Protein AF-A0A150WGH9-F1 (afdb_monomer)

Mean predicted aligned error: 13.7 Å

Radius of gyration: 20.24 Å; Cα contacts (8 Å, |Δi|>4): 50; chains: 1; bounding box: 46×21×45 Å

Organism: Bdellovibrio bacteriovorus (NCBI:txid959)

Nearest PDB structures (foldseek):
  3au5-assembly1_A  TM=5.261E-01  e=7.758E-01  Homo sapiens
  4v1u-assembly1_A  TM=6.251E-01  e=1.805E+00  Lyngbya aestuarii
  4v1t-assembly1_B  TM=6.436E-01  e=2.340E+00  Lyngbya aestuarii
  8cbt-assembly1_A  TM=6.936E-01  e=4.198E+00  Human immunodeficiency virus 1
  7m30-assembly1_C  TM=5.637E-01  e=5.808E+00  Human betaherpesvirus 5

Sequence (75 aa):
MKNSKFIEAEQIAFEEISDSYAALKLGEEKFVIDMDTLYDLAFRSAAFLAYLENREEELAEADGDEAVCACKRVH

Secondary structure (DSSP, 8-state):
-----------EEEEEEETTEEEEEETTEEEEEEHHHHHHHHHHHHHHHHHHHHHHHHHHHHTTS----GGGS--

pLDDT: mean 74.06, std 18.28, range [36.62, 94.44]

Solvent-accessible surface area (backbone atoms only — not comparable to full-atom values): 4654 Å² total; per-residue (Å²): 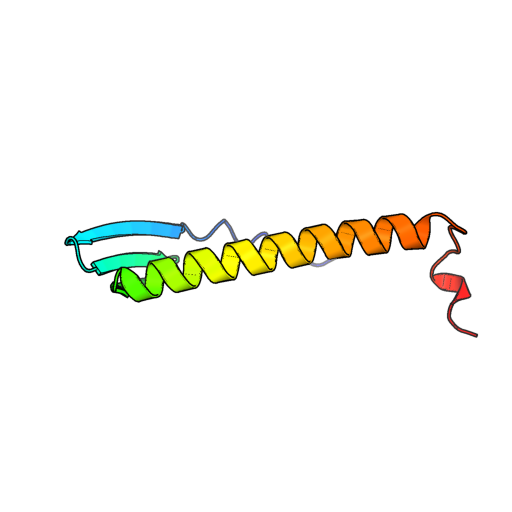134,82,79,79,72,72,73,73,76,59,57,75,44,81,44,84,76,49,98,59,31,35,33,43,30,54,60,90,46,78,45,79,44,46,44,70,61,50,51,51,50,53,51,52,49,51,54,50,50,53,52,51,53,54,49,51,51,54,50,56,59,61,55,68,67,70,90,67,62,78,84,70,78,80,123

Structure (mmCIF, N/CA/C/O backbone):
data_AF-A0A150WGH9-F1
#
_entry.id   AF-A0A150WGH9-F1
#
loop_
_atom_site.group_PDB
_atom_site.id
_atom_site.type_symbol
_atom_site.label_atom_id
_atom_site.label_alt_id
_atom_site.label_comp_id
_atom_site.label_asym_id
_atom_site.label_entity_id
_atom_site.label_seq_id
_atom_site.pdbx_PDB_ins_code
_atom_site.Cartn_x
_atom_site.Cartn_y
_atom_site.Cartn_z
_atom_site.occupancy
_atom_site.B_iso_or_equiv
_atom_site.auth_seq_id
_atom_site.auth_comp_id
_atom_site.auth_asym_id
_atom_site.auth_atom_id
_atom_site.pdbx_PDB_model_num
ATOM 1 N N . MET A 1 1 ? 34.156 8.667 1.586 1.00 37.91 1 MET A N 1
ATOM 2 C CA . MET A 1 1 ? 32.886 7.932 1.409 1.00 37.91 1 MET A CA 1
ATOM 3 C C . MET A 1 1 ? 32.132 8.003 2.724 1.00 37.91 1 MET A C 1
ATOM 5 O O . MET A 1 1 ? 32.610 7.458 3.708 1.00 37.91 1 MET A O 1
ATOM 9 N N . LYS A 1 2 ? 31.056 8.796 2.791 1.00 39.56 2 LYS A N 1
ATOM 10 C CA . LYS A 1 2 ? 30.202 8.859 3.985 1.00 39.56 2 LYS A CA 1
ATOM 11 C C . LYS A 1 2 ? 29.315 7.617 3.971 1.00 39.56 2 LYS A C 1
ATOM 13 O O . LYS A 1 2 ? 28.652 7.374 2.971 1.00 39.56 2 LYS A O 1
ATOM 18 N N . ASN A 1 3 ? 29.375 6.843 5.049 1.00 38.66 3 ASN A N 1
ATOM 19 C CA . ASN A 1 3 ? 28.590 5.636 5.268 1.00 38.66 3 ASN A CA 1
ATOM 20 C C . ASN A 1 3 ? 27.112 5.905 4.967 1.00 38.66 3 ASN A C 1
ATOM 22 O O . ASN A 1 3 ? 26.470 6.681 5.677 1.00 38.66 3 ASN A O 1
ATOM 26 N N . SER A 1 4 ? 26.585 5.261 3.928 1.00 48.88 4 SER A N 1
ATOM 27 C CA . SER A 1 4 ? 25.156 5.028 3.775 1.00 48.88 4 SER A CA 1
ATOM 28 C C . SER A 1 4 ? 24.731 4.189 4.975 1.00 48.88 4 SER A C 1
ATOM 30 O O . SER A 1 4 ? 24.931 2.974 4.996 1.00 48.88 4 SER A O 1
ATOM 32 N N . LYS A 1 5 ? 24.236 4.845 6.029 1.00 44.47 5 LYS A N 1
ATOM 33 C CA . LYS A 1 5 ? 23.466 4.156 7.058 1.00 44.47 5 LYS A CA 1
ATOM 34 C C . LYS A 1 5 ? 22.279 3.555 6.321 1.00 44.47 5 LYS A C 1
ATOM 36 O O . LYS A 1 5 ? 21.392 4.290 5.898 1.00 44.47 5 LYS A O 1
ATOM 41 N N . PHE A 1 6 ? 22.325 2.247 6.097 1.00 42.19 6 PHE A N 1
ATOM 42 C CA . PHE A 1 6 ? 21.118 1.486 5.841 1.00 42.19 6 PHE A CA 1
ATOM 43 C C . PHE A 1 6 ? 20.149 1.888 6.948 1.00 42.19 6 PHE A C 1
ATOM 45 O O . PHE A 1 6 ? 20.497 1.796 8.126 1.00 42.19 6 PHE A O 1
ATOM 52 N N . ILE A 1 7 ? 19.013 2.464 6.564 1.00 48.88 7 ILE A N 1
ATOM 53 C CA . ILE A 1 7 ? 17.904 2.682 7.482 1.00 48.88 7 ILE A CA 1
ATOM 54 C C . ILE A 1 7 ? 17.569 1.273 7.966 1.00 48.88 7 ILE A C 1
ATOM 56 O O . ILE A 1 7 ? 17.161 0.434 7.162 1.00 48.88 7 ILE A O 1
ATOM 60 N N . GLU A 1 8 ? 17.909 0.970 9.222 1.00 47.19 8 GLU A N 1
ATOM 61 C CA . GLU A 1 8 ? 17.493 -0.262 9.888 1.00 47.19 8 GLU A CA 1
ATOM 62 C C . GLU A 1 8 ? 15.998 -0.364 9.644 1.00 47.19 8 GLU A C 1
ATOM 64 O O . GLU A 1 8 ? 15.289 0.573 9.995 1.00 47.19 8 GLU A O 1
ATOM 69 N N . ALA A 1 9 ? 15.575 -1.407 8.925 1.00 53.97 9 ALA A N 1
ATOM 70 C CA . ALA A 1 9 ? 14.228 -1.540 8.395 1.00 53.97 9 ALA A CA 1
ATOM 71 C C . ALA A 1 9 ? 13.214 -1.151 9.476 1.00 53.97 9 ALA A C 1
ATOM 73 O O . ALA A 1 9 ? 13.001 -1.909 10.425 1.00 53.97 9 ALA A O 1
ATOM 74 N N . GLU A 1 10 ? 12.663 0.064 9.363 1.00 55.38 10 GLU A N 1
ATOM 75 C CA . GLU A 1 10 ? 11.638 0.557 10.271 1.00 55.38 10 GLU A CA 1
ATOM 76 C C . GLU A 1 10 ? 10.539 -0.490 10.243 1.00 55.38 10 GLU A C 1
ATOM 78 O O . GLU A 1 10 ? 10.044 -0.854 9.178 1.00 55.38 10 GLU A O 1
ATOM 83 N N . GLN A 1 11 ? 10.266 -1.082 11.402 1.00 64.38 11 GLN A N 1
ATOM 84 C CA . GLN A 1 11 ? 9.444 -2.273 11.491 1.00 64.38 11 GLN A CA 1
ATOM 85 C C . GLN A 1 11 ? 8.036 -1.935 10.990 1.00 64.38 11 GLN A C 1
ATOM 87 O O . GLN A 1 11 ? 7.264 -1.295 11.700 1.00 64.38 11 GLN A O 1
ATOM 92 N N . ILE A 1 12 ? 7.724 -2.339 9.758 1.00 73.31 12 ILE A N 1
ATOM 93 C CA . ILE A 1 12 ? 6.386 -2.215 9.191 1.00 73.31 12 ILE A CA 1
ATOM 94 C C . ILE A 1 12 ? 5.566 -3.370 9.757 1.00 73.31 12 ILE A C 1
ATOM 96 O O . ILE A 1 12 ? 5.827 -4.532 9.440 1.00 73.31 12 ILE A O 1
ATOM 100 N N . ALA A 1 13 ? 4.597 -3.061 10.614 1.00 80.56 13 ALA A N 1
ATOM 101 C CA . ALA A 1 13 ? 3.676 -4.052 11.159 1.00 80.56 13 ALA A CA 1
ATOM 102 C C . ALA A 1 13 ? 2.235 -3.683 10.810 1.00 80.56 13 ALA A C 1
ATOM 104 O O . ALA A 1 13 ? 1.824 -2.534 10.975 1.00 80.56 13 ALA A O 1
ATOM 105 N N . PHE A 1 14 ? 1.480 -4.676 10.346 1.00 81.00 14 PHE A N 1
ATOM 106 C CA . PHE A 1 14 ? 0.050 -4.561 10.097 1.00 81.00 14 PHE A CA 1
ATOM 107 C C . PHE A 1 14 ? -0.700 -5.264 11.226 1.00 81.00 14 PHE A C 1
ATOM 109 O O . PHE A 1 14 ? -0.449 -6.434 11.513 1.00 81.00 14 PHE A O 1
ATOM 116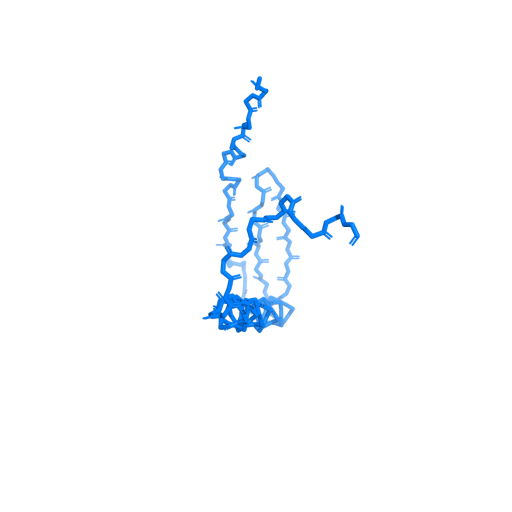 N N . GLU A 1 15 ? -1.606 -4.541 11.870 1.00 84.38 15 GLU A N 1
ATOM 117 C CA . GLU A 1 15 ? -2.470 -5.050 12.930 1.00 84.38 15 GLU A CA 1
ATOM 118 C C . GLU A 1 15 ? -3.923 -4.883 12.492 1.00 84.38 15 GLU A C 1
ATOM 120 O O . GLU A 1 15 ? -4.384 -3.764 12.274 1.00 84.38 15 GLU A O 1
ATOM 125 N N . GLU A 1 16 ? -4.667 -5.977 12.373 1.00 83.69 16 GLU A N 1
ATOM 126 C CA . GLU A 1 16 ? -6.111 -5.894 12.160 1.00 83.69 16 GLU A CA 1
ATOM 127 C C . GLU A 1 16 ? -6.782 -5.398 13.448 1.00 83.69 16 GLU A C 1
ATOM 129 O O . GLU A 1 16 ? -6.582 -5.968 14.524 1.00 83.69 16 GLU A O 1
ATOM 134 N N . ILE A 1 17 ? -7.541 -4.303 13.357 1.00 85.75 17 ILE A N 1
ATOM 135 C CA . ILE A 1 17 ? -8.277 -3.743 14.502 1.00 85.75 17 ILE A CA 1
ATOM 136 C C . ILE A 1 17 ? -9.722 -4.250 14.483 1.00 85.75 17 ILE A C 1
ATOM 138 O O . ILE A 1 17 ? -10.299 -4.540 15.530 1.00 85.75 17 ILE A O 1
ATOM 142 N N . SER A 1 18 ? -10.312 -4.317 13.288 1.00 88.06 18 SER A N 1
ATOM 143 C CA . SER A 1 18 ? -11.674 -4.791 13.026 1.00 88.06 18 SER A CA 1
ATOM 144 C C . SER A 1 18 ? -11.836 -5.104 11.539 1.00 88.06 18 SER A C 1
ATOM 146 O O . SER A 1 18 ? -11.037 -4.622 10.737 1.00 88.06 18 SER A O 1
ATOM 148 N N . ASP A 1 19 ? -12.940 -5.747 11.162 1.00 87.00 19 ASP A N 1
ATOM 149 C CA . ASP A 1 19 ? -13.291 -6.062 9.767 1.00 87.00 19 ASP A CA 1
ATOM 150 C C . ASP A 1 19 ? -13.252 -4.851 8.809 1.00 87.00 19 ASP A C 1
ATOM 152 O O . ASP A 1 19 ? -13.150 -5.015 7.596 1.00 87.00 19 ASP A O 1
ATOM 156 N N . SER A 1 20 ? -13.359 -3.624 9.331 1.00 92.00 20 SER A N 1
ATOM 157 C CA . SER A 1 20 ? -13.377 -2.389 8.537 1.00 92.00 20 SER A CA 1
ATOM 158 C C . SER A 1 20 ? -12.107 -1.543 8.654 1.00 92.00 20 SER A C 1
ATOM 160 O O . SER A 1 20 ? -11.957 -0.600 7.880 1.00 92.00 20 SER A O 1
ATOM 162 N N . TYR A 1 21 ? -11.189 -1.857 9.576 1.00 91.62 21 TYR A N 1
ATOM 163 C CA . TYR A 1 21 ? -10.007 -1.027 9.842 1.00 91.62 21 TYR A CA 1
ATOM 164 C C . TYR A 1 21 ? -8.757 -1.843 10.170 1.00 91.62 21 TYR A C 1
ATOM 166 O O . TYR A 1 21 ? -8.776 -2.736 11.022 1.00 91.62 21 TYR A O 1
ATOM 174 N N . ALA A 1 22 ? -7.637 -1.416 9.595 1.00 90.75 22 ALA A N 1
ATOM 175 C CA . ALA A 1 22 ? -6.303 -1.899 9.913 1.00 90.75 22 ALA A CA 1
ATOM 176 C C . ALA A 1 22 ? -5.442 -0.781 10.508 1.00 90.75 22 ALA A C 1
ATOM 178 O O . ALA A 1 22 ? -5.610 0.407 10.225 1.00 90.75 22 ALA A O 1
ATOM 179 N N . ALA A 1 23 ? -4.484 -1.178 11.333 1.00 90.50 23 ALA A N 1
ATOM 180 C CA . ALA A 1 23 ? -3.420 -0.330 11.823 1.00 90.50 23 ALA A CA 1
ATOM 181 C C . ALA A 1 23 ? -2.117 -0.654 11.098 1.00 90.50 23 ALA A C 1
ATOM 183 O O . ALA A 1 23 ? -1.689 -1.805 11.055 1.00 90.50 23 ALA A O 1
ATOM 184 N N . LEU A 1 24 ? -1.462 0.383 10.595 1.00 87.75 24 LEU A N 1
ATOM 185 C CA . LEU A 1 24 ? -0.118 0.334 10.051 1.00 87.75 24 LEU A CA 1
ATOM 186 C C . LEU A 1 24 ? 0.823 1.008 11.049 1.00 87.75 24 LEU A C 1
ATOM 188 O O . LEU A 1 24 ? 0.687 2.199 11.331 1.00 87.75 24 LEU A O 1
ATOM 192 N N . LYS A 1 25 ? 1.777 0.254 11.585 1.00 86.00 25 LYS A N 1
ATOM 193 C CA . LYS A 1 25 ? 2.853 0.801 12.408 1.00 86.00 25 LYS A CA 1
ATOM 194 C C . LYS A 1 25 ? 4.083 1.033 11.537 1.00 86.00 25 LYS A C 1
ATOM 196 O O . LYS A 1 25 ? 4.552 0.092 10.899 1.00 86.00 25 LYS A O 1
ATOM 201 N N . LEU A 1 26 ? 4.581 2.267 11.521 1.00 82.12 26 LEU A N 1
ATOM 202 C CA . LEU A 1 26 ? 5.814 2.675 10.847 1.00 82.12 26 LEU A CA 1
ATOM 203 C C . LEU A 1 26 ? 6.748 3.265 11.903 1.00 82.12 26 LEU A C 1
ATOM 205 O O . LEU A 1 26 ? 6.528 4.370 12.396 1.00 82.12 26 LEU A O 1
ATOM 209 N N . GLY A 1 27 ? 7.755 2.491 12.310 1.00 82.25 27 GLY A N 1
ATOM 210 C CA . GLY A 1 27 ? 8.634 2.883 13.410 1.00 82.25 27 GLY A CA 1
ATOM 211 C C . GLY A 1 27 ? 7.854 3.064 14.718 1.00 82.25 27 GLY A C 1
ATOM 212 O O . GLY A 1 27 ? 7.273 2.110 15.245 1.00 82.25 27 GLY A O 1
ATOM 213 N N . GLU A 1 28 ? 7.842 4.286 15.252 1.00 81.50 28 GLU A N 1
ATOM 214 C CA . GLU A 1 28 ? 7.088 4.643 16.464 1.00 81.50 28 GLU A CA 1
ATOM 215 C C . GLU A 1 28 ? 5.684 5.196 16.168 1.00 81.50 28 GLU A C 1
ATOM 217 O O . GLU A 1 28 ? 4.866 5.323 17.081 1.00 81.50 28 GLU A O 1
ATOM 222 N N . GLU A 1 29 ? 5.375 5.478 14.902 1.00 81.31 29 GLU A N 1
ATOM 223 C CA . GLU A 1 29 ? 4.096 6.048 14.489 1.00 81.31 29 GLU A CA 1
ATOM 224 C C . GLU A 1 29 ? 3.077 4.952 14.154 1.00 81.31 29 GLU A C 1
ATOM 226 O O . GLU A 1 29 ? 3.408 3.900 13.597 1.00 81.31 29 GLU A O 1
ATOM 231 N N . LYS A 1 30 ? 1.809 5.193 14.506 1.00 86.44 30 LYS A N 1
ATOM 232 C CA . LYS A 1 30 ? 0.688 4.288 14.229 1.00 86.44 30 LYS A CA 1
ATOM 233 C C . LYS A 1 30 ? -0.374 5.021 13.420 1.00 86.44 30 LYS A C 1
ATOM 235 O O . LYS A 1 30 ? -0.950 6.002 13.886 1.00 86.44 30 LYS A O 1
ATOM 240 N N . PHE A 1 31 ? -0.658 4.498 12.238 1.00 88.69 31 PHE A N 1
ATOM 241 C CA . PHE A 1 31 ? -1.677 4.985 11.320 1.00 88.69 31 PHE A CA 1
ATOM 242 C C . PHE A 1 31 ? -2.856 4.021 11.324 1.00 88.69 31 PHE A C 1
ATOM 244 O O . PHE A 1 31 ? -2.662 2.809 11.349 1.00 88.69 31 PHE A O 1
ATOM 251 N N . VAL A 1 32 ? -4.076 4.548 11.304 1.00 91.56 32 VAL A N 1
ATOM 252 C CA . VAL A 1 32 ? -5.293 3.745 11.141 1.00 91.56 32 VAL A CA 1
ATOM 253 C C . VAL A 1 32 ? -5.851 4.032 9.760 1.00 91.56 32 VAL A C 1
ATOM 255 O O . VAL A 1 32 ? -5.999 5.195 9.387 1.00 91.56 32 VAL A O 1
ATOM 258 N N . ILE A 1 33 ? -6.138 2.975 9.016 1.00 93.12 33 ILE A N 1
ATOM 259 C CA . ILE A 1 33 ? -6.644 3.035 7.651 1.00 93.12 33 ILE A CA 1
ATOM 260 C C . ILE A 1 33 ? -7.853 2.112 7.531 1.00 93.12 33 ILE A C 1
ATOM 262 O O . ILE A 1 33 ? -7.888 1.044 8.145 1.00 93.12 33 ILE A O 1
ATOM 266 N N . ASP A 1 34 ? -8.872 2.532 6.791 1.00 94.44 34 ASP A N 1
ATOM 267 C 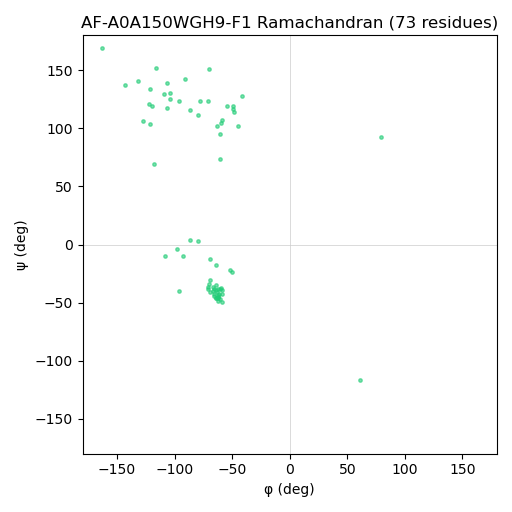CA . ASP A 1 34 ? -9.978 1.643 6.449 1.00 94.44 34 ASP A CA 1
ATOM 268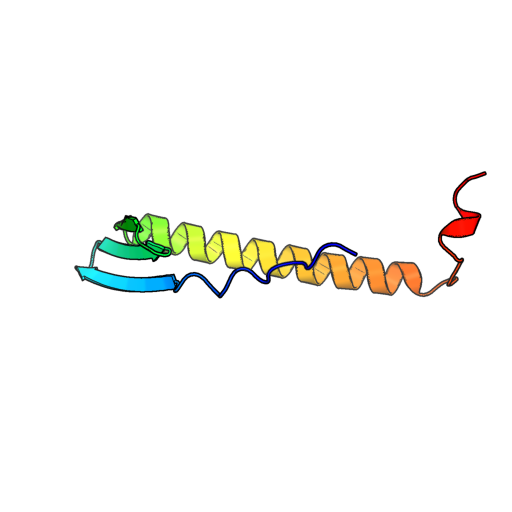 C C . ASP A 1 34 ? -9.526 0.573 5.445 1.00 94.44 34 ASP A C 1
ATOM 270 O O . ASP A 1 34 ? -8.597 0.776 4.656 1.00 94.44 34 ASP A O 1
ATOM 274 N N . MET A 1 35 ? -10.177 -0.588 5.492 1.00 90.00 35 MET A N 1
ATOM 275 C CA . MET A 1 35 ? -9.792 -1.732 4.663 1.00 90.00 35 MET A CA 1
ATOM 276 C C . MET A 1 35 ? -9.950 -1.457 3.163 1.00 90.00 35 MET A C 1
ATOM 278 O O . MET A 1 35 ? -9.111 -1.906 2.387 1.00 90.00 35 MET A O 1
ATOM 282 N N . ASP A 1 36 ? -10.956 -0.682 2.748 1.00 93.06 36 ASP A N 1
ATOM 283 C CA . ASP A 1 36 ? -11.179 -0.353 1.333 1.00 93.06 36 ASP A CA 1
ATOM 284 C C . ASP A 1 36 ? -10.009 0.462 0.764 1.00 93.06 36 ASP A C 1
ATOM 286 O O . ASP A 1 36 ? -9.459 0.129 -0.292 1.00 93.06 36 ASP A O 1
ATOM 290 N N . THR A 1 37 ? -9.564 1.483 1.498 1.00 92.00 37 THR A N 1
ATOM 291 C CA . THR A 1 37 ? -8.390 2.283 1.129 1.00 92.00 37 THR A CA 1
ATOM 292 C C . THR A 1 37 ? -7.113 1.447 1.170 1.00 92.00 37 THR A C 1
ATOM 294 O O . THR A 1 37 ? -6.261 1.584 0.288 1.00 92.00 37 THR A O 1
ATOM 297 N N . LEU A 1 38 ? -6.968 0.546 2.149 1.00 89.88 38 LEU A N 1
ATOM 298 C CA . LEU A 1 38 ? -5.824 -0.366 2.208 1.00 89.88 38 LEU A CA 1
ATOM 299 C C . LEU A 1 38 ? -5.766 -1.288 0.980 1.00 89.88 38 LEU A C 1
ATOM 301 O O . LEU A 1 38 ? -4.688 -1.474 0.412 1.00 89.88 38 LEU A O 1
ATOM 305 N N . TYR A 1 39 ? -6.904 -1.831 0.543 1.00 90.81 39 TYR A N 1
ATOM 306 C CA . TYR A 1 39 ? -6.973 -2.673 -0.652 1.00 90.81 39 TYR A CA 1
ATOM 307 C C . TYR A 1 39 ? -6.654 -1.897 -1.933 1.00 90.81 39 TYR A C 1
ATOM 309 O O . TYR A 1 39 ? -5.895 -2.397 -2.767 1.00 90.81 39 TYR A O 1
ATOM 317 N N . ASP A 1 40 ? -7.168 -0.673 -2.084 1.00 94.06 40 ASP A N 1
ATOM 318 C CA . ASP A 1 40 ? -6.840 0.185 -3.232 1.00 94.06 40 ASP A CA 1
ATOM 319 C C . ASP A 1 40 ? -5.341 0.522 -3.268 1.00 94.06 40 ASP A C 1
ATOM 321 O O . ASP A 1 40 ? -4.694 0.402 -4.312 1.00 94.06 40 ASP A O 1
A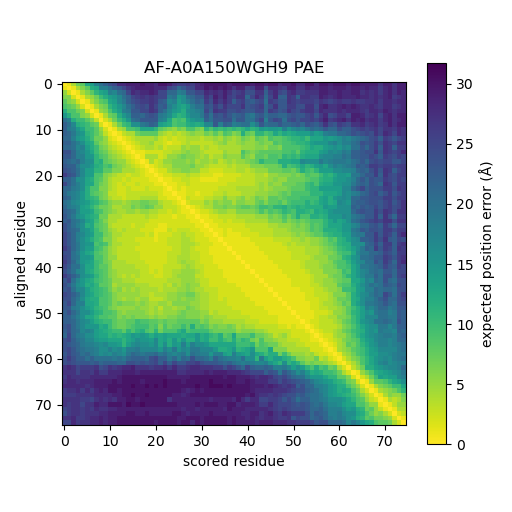TOM 325 N N . LEU A 1 41 ? -4.746 0.861 -2.119 1.00 90.12 41 LEU A N 1
ATOM 326 C CA . LEU A 1 41 ? -3.305 1.098 -2.019 1.00 90.12 41 LEU A CA 1
ATOM 327 C C . LEU A 1 41 ? -2.498 -0.146 -2.393 1.00 90.12 41 LEU A C 1
ATOM 329 O O . LEU A 1 41 ? -1.581 -0.042 -3.206 1.00 90.12 41 LEU A O 1
ATOM 333 N N . ALA A 1 42 ? -2.858 -1.315 -1.861 1.00 90.25 42 ALA A N 1
ATOM 334 C CA . ALA A 1 42 ? -2.179 -2.568 -2.178 1.00 90.25 42 ALA A CA 1
ATOM 335 C C . ALA A 1 42 ? -2.239 -2.881 -3.682 1.00 90.25 42 ALA A C 1
ATOM 337 O O . ALA A 1 42 ? -1.224 -3.242 -4.285 1.00 90.25 42 ALA A O 1
ATOM 338 N N . PHE A 1 43 ? -3.401 -2.678 -4.308 1.00 93.38 43 PHE A N 1
ATOM 339 C CA . PHE A 1 43 ? -3.571 -2.881 -5.743 1.00 93.38 43 PHE A CA 1
ATOM 340 C C . PHE A 1 43 ? -2.714 -1.912 -6.569 1.00 93.38 43 PHE A C 1
ATOM 342 O O . PHE A 1 43 ? -2.011 -2.332 -7.491 1.00 93.38 43 PHE A O 1
ATOM 349 N N . ARG A 1 44 ? -2.713 -0.620 -6.220 1.00 93.12 44 ARG A N 1
ATOM 350 C CA . ARG A 1 44 ? -1.890 0.392 -6.903 1.00 93.12 44 ARG A CA 1
ATOM 351 C C . ARG A 1 44 ? -0.399 0.130 -6.737 1.00 93.12 44 ARG A C 1
ATOM 353 O O . ARG A 1 44 ? 0.349 0.298 -7.697 1.00 93.12 44 ARG A O 1
ATOM 360 N N . SER A 1 45 ? 0.034 -0.300 -5.554 1.00 91.62 45 SER A N 1
ATOM 361 C CA . SER A 1 45 ? 1.422 -0.689 -5.306 1.00 91.62 45 SER A CA 1
ATOM 362 C C . SER A 1 45 ? 1.831 -1.879 -6.171 1.00 91.62 45 SER A C 1
ATOM 364 O O . SER A 1 45 ? 2.882 -1.820 -6.801 1.00 91.62 45 SER A O 1
ATOM 366 N N . ALA A 1 46 ? 0.992 -2.915 -6.275 1.00 91.25 46 ALA A N 1
ATOM 367 C CA . ALA A 1 46 ? 1.264 -4.059 -7.144 1.00 91.25 46 ALA A CA 1
ATOM 368 C C . ALA A 1 46 ? 1.353 -3.651 -8.625 1.00 91.25 46 ALA A C 1
ATOM 370 O O . ALA A 1 46 ? 2.294 -4.036 -9.316 1.00 91.25 46 ALA A O 1
ATOM 371 N N . ALA A 1 47 ? 0.423 -2.816 -9.100 1.00 91.44 47 ALA A N 1
ATOM 372 C CA . ALA A 1 47 ? 0.450 -2.300 -10.469 1.00 91.44 47 ALA A CA 1
ATOM 373 C C . ALA A 1 47 ? 1.705 -1.458 -10.753 1.00 91.44 47 ALA A C 1
ATOM 375 O O . ALA A 1 47 ? 2.282 -1.539 -11.837 1.00 91.44 47 ALA A O 1
ATOM 376 N N . PHE A 1 48 ? 2.145 -0.660 -9.779 1.00 90.62 48 PHE A N 1
ATOM 377 C CA . PHE A 1 48 ? 3.356 0.142 -9.906 1.00 90.62 48 PHE A CA 1
ATOM 378 C C . PHE A 1 48 ? 4.625 -0.717 -9.930 1.00 90.62 48 PHE A C 1
ATOM 380 O O . PHE A 1 48 ? 5.508 -0.454 -10.739 1.00 90.62 48 PHE A O 1
ATOM 387 N N . LEU A 1 49 ? 4.703 -1.761 -9.099 1.00 90.31 49 LEU A N 1
ATOM 388 C CA . LEU A 1 49 ? 5.822 -2.706 -9.125 1.00 90.31 49 LEU A CA 1
ATOM 389 C C . LEU A 1 49 ? 5.905 -3.434 -10.471 1.00 90.31 49 LEU A C 1
ATOM 391 O O . LEU A 1 49 ? 6.969 -3.439 -11.078 1.00 90.31 49 LEU A O 1
ATOM 395 N N . ALA A 1 50 ? 4.778 -3.920 -10.995 1.00 89.94 50 ALA A N 1
ATOM 396 C CA . ALA A 1 50 ? 4.733 -4.536 -12.323 1.00 89.94 50 ALA A CA 1
ATOM 397 C C . ALA A 1 50 ? 5.166 -3.562 -13.437 1.00 89.94 50 ALA A C 1
ATOM 399 O O . ALA A 1 50 ? 5.852 -3.942 -14.381 1.00 89.94 50 ALA A O 1
ATOM 400 N N . TYR A 1 51 ? 4.792 -2.282 -13.333 1.00 89.19 51 TYR A N 1
ATOM 401 C CA . TYR A 1 51 ? 5.271 -1.253 -14.259 1.00 89.19 51 TYR A CA 1
ATOM 402 C C . TYR A 1 51 ? 6.792 -1.056 -14.184 1.00 89.19 51 TYR A C 1
ATOM 404 O O . TYR A 1 51 ? 7.427 -0.871 -15.222 1.00 89.19 51 TYR A O 1
ATOM 412 N N . LEU A 1 52 ? 7.377 -1.076 -12.982 1.00 85.19 52 LEU A N 1
ATOM 413 C CA . LEU A 1 52 ? 8.826 -0.967 -12.810 1.00 85.19 52 LEU A CA 1
ATOM 414 C C . LEU A 1 52 ? 9.554 -2.180 -13.396 1.00 85.19 52 LEU A C 1
ATOM 416 O O . LEU A 1 52 ? 10.518 -1.981 -14.127 1.00 85.19 52 LEU A O 1
ATOM 420 N N . GLU A 1 53 ? 9.062 -3.393 -13.145 1.00 86.31 53 GLU A N 1
ATOM 421 C CA . GLU A 1 53 ? 9.624 -4.635 -13.697 1.00 86.31 53 GLU A CA 1
ATOM 422 C C . GLU A 1 53 ? 9.619 -4.613 -15.232 1.00 86.31 53 GLU A C 1
ATOM 424 O O . GLU A 1 53 ? 10.666 -4.775 -15.855 1.00 86.31 53 GLU A O 1
ATOM 429 N N . ASN A 1 54 ? 8.481 -4.278 -15.848 1.00 84.31 54 ASN A N 1
ATOM 430 C CA . ASN A 1 54 ? 8.389 -4.158 -17.307 1.00 84.31 54 ASN A CA 1
ATOM 431 C C . ASN A 1 54 ? 9.353 -3.099 -17.863 1.00 84.31 54 ASN A C 1
ATOM 433 O O . ASN A 1 54 ? 9.939 -3.276 -18.927 1.00 84.31 54 ASN A O 1
ATOM 437 N N . ARG A 1 55 ? 9.544 -1.982 -17.150 1.00 81.38 55 ARG A N 1
ATOM 438 C CA . ARG A 1 55 ? 10.507 -0.954 -17.563 1.00 81.38 55 ARG A CA 1
ATOM 439 C C . ARG A 1 55 ? 11.955 -1.395 -17.430 1.00 81.38 55 ARG A C 1
ATOM 441 O O . ARG A 1 55 ? 12.784 -0.937 -18.213 1.00 81.38 55 ARG A O 1
ATOM 448 N N . GLU A 1 56 ? 12.279 -2.205 -16.431 1.00 76.75 56 GLU A N 1
ATOM 449 C CA . GLU A 1 56 ? 13.611 -2.793 -16.304 1.00 76.75 56 GLU A CA 1
ATOM 450 C C . GLU A 1 56 ? 13.880 -3.775 -17.449 1.00 76.75 56 GLU A C 1
ATOM 452 O O . GLU A 1 56 ? 14.964 -3.728 -18.029 1.00 76.75 56 GLU A O 1
ATOM 457 N N . GLU A 1 57 ? 12.886 -4.578 -17.840 1.00 74.56 57 GLU A N 1
ATOM 458 C CA 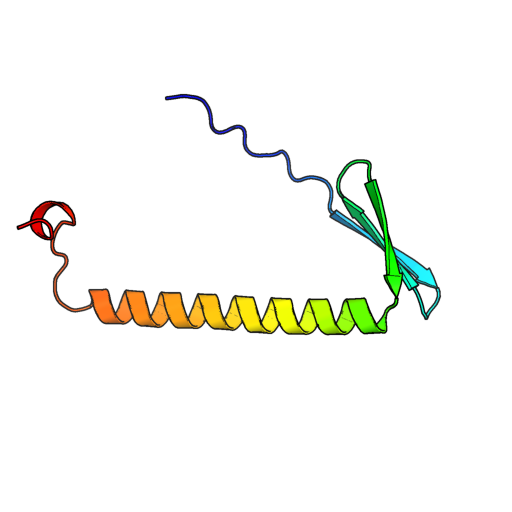. GLU A 1 57 ? 12.968 -5.460 -19.011 1.00 74.56 57 GLU A CA 1
ATOM 459 C C . GLU A 1 57 ? 13.165 -4.664 -20.311 1.00 74.56 57 GLU A C 1
ATOM 461 O O . GLU A 1 57 ? 14.112 -4.928 -21.049 1.00 74.56 57 GLU A O 1
ATOM 466 N N . GLU A 1 58 ? 12.367 -3.618 -20.552 1.00 74.44 58 GLU A N 1
ATOM 467 C CA . GLU A 1 58 ? 12.520 -2.740 -21.726 1.00 74.44 58 GLU A CA 1
ATOM 468 C C . GLU A 1 58 ? 13.909 -2.077 -21.793 1.00 74.44 58 GLU A C 1
ATOM 470 O O . GLU A 1 58 ? 14.488 -1.936 -22.872 1.00 74.44 58 GLU A O 1
ATOM 475 N N . LEU A 1 59 ? 14.464 -1.657 -20.650 1.00 69.12 59 LEU A N 1
AT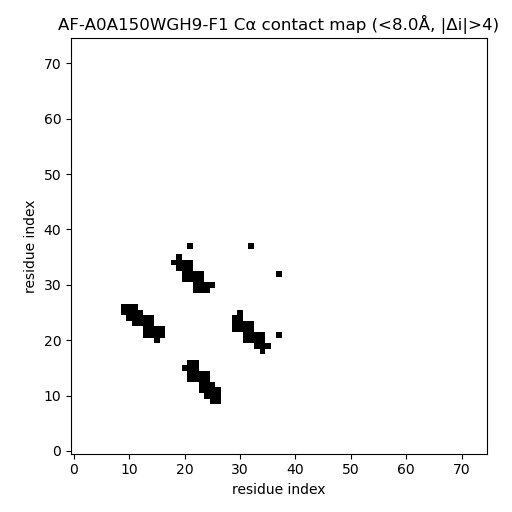OM 476 C CA . LEU A 1 59 ? 15.808 -1.074 -20.584 1.00 69.12 59 LEU A CA 1
ATOM 477 C C . LEU A 1 59 ? 16.904 -2.122 -20.811 1.00 69.12 59 LEU A C 1
ATOM 479 O O . LEU A 1 59 ? 17.891 -1.822 -21.481 1.00 69.12 59 LEU A O 1
ATOM 483 N N . ALA A 1 60 ? 16.735 -3.339 -20.292 1.00 63.97 60 ALA A N 1
ATOM 484 C CA . ALA A 1 60 ? 17.666 -4.441 -20.519 1.00 63.97 60 ALA A CA 1
ATOM 485 C C . ALA A 1 60 ? 17.669 -4.899 -21.987 1.00 63.97 60 ALA A C 1
ATOM 487 O O . ALA A 1 60 ? 18.727 -5.215 -22.531 1.00 63.97 60 ALA A O 1
ATOM 488 N N . GLU A 1 61 ? 16.507 -4.891 -22.643 1.00 61.50 61 GLU A N 1
ATOM 489 C CA . GLU A 1 61 ? 16.381 -5.163 -24.077 1.00 61.50 61 GLU A CA 1
ATOM 490 C C . GLU A 1 61 ? 16.954 -4.022 -24.934 1.00 61.50 61 GLU A C 1
ATOM 492 O O . GLU A 1 61 ? 17.600 -4.283 -25.949 1.00 61.50 61 GLU A O 1
ATOM 497 N N . ALA A 1 62 ? 16.797 -2.762 -24.510 1.00 57.75 62 ALA A N 1
ATOM 498 C CA . ALA A 1 62 ? 17.386 -1.605 -25.191 1.00 57.75 62 ALA A CA 1
ATOM 499 C C . ALA A 1 62 ? 18.924 -1.543 -25.083 1.00 57.75 62 ALA A C 1
ATOM 501 O O . ALA A 1 62 ? 19.575 -1.064 -26.011 1.00 57.75 62 ALA A O 1
ATOM 502 N N . ASP A 1 63 ? 19.514 -2.049 -23.996 1.00 50.84 63 ASP A N 1
ATOM 503 C CA . ASP A 1 63 ? 20.973 -2.207 -23.843 1.00 50.84 63 ASP A CA 1
ATOM 504 C C . ASP A 1 63 ? 21.519 -3.469 -24.563 1.00 50.84 63 ASP A C 1
ATOM 506 O O . ASP A 1 63 ? 22.722 -3.750 -24.517 1.00 50.84 63 ASP A O 1
ATOM 510 N N . GLY A 1 64 ? 20.655 -4.217 -25.265 1.00 50.31 64 GLY A N 1
ATOM 511 C CA . GLY A 1 64 ? 20.999 -5.390 -26.075 1.00 50.31 64 GLY A CA 1
ATOM 512 C C . GLY A 1 64 ? 21.803 -5.096 -27.347 1.00 50.31 64 GLY A C 1
ATOM 513 O O . GLY A 1 64 ? 22.395 -6.022 -27.899 1.00 50.31 64 GLY A O 1
ATOM 514 N N . ASP A 1 65 ? 21.908 -3.833 -27.769 1.00 51.25 65 ASP A N 1
ATOM 515 C CA . ASP A 1 65 ? 22.803 -3.398 -28.842 1.00 51.25 65 ASP A CA 1
ATOM 516 C C . ASP A 1 65 ? 23.674 -2.224 -28.361 1.00 51.25 65 ASP A C 1
ATOM 518 O O . ASP A 1 65 ? 23.247 -1.079 -28.251 1.00 51.25 65 ASP A O 1
ATOM 522 N N . GLU A 1 66 ? 24.946 -2.543 -28.119 1.00 49.50 66 GLU A N 1
ATOM 523 C CA . GLU A 1 66 ? 26.053 -1.650 -27.762 1.00 49.50 66 GLU A CA 1
ATOM 524 C C . GLU A 1 66 ? 26.136 -1.194 -26.292 1.00 49.50 66 GLU A C 1
ATOM 526 O O . GLU A 1 66 ? 25.700 -0.115 -25.888 1.00 49.50 66 GLU A O 1
ATOM 531 N N . ALA A 1 67 ? 26.910 -1.961 -25.515 1.00 50.72 67 ALA A N 1
ATOM 532 C CA . ALA A 1 67 ? 27.554 -1.516 -24.282 1.00 50.72 67 ALA A CA 1
ATOM 533 C C . ALA A 1 67 ? 28.531 -0.348 -24.553 1.00 50.72 67 ALA A C 1
ATOM 535 O O . ALA A 1 67 ? 29.758 -0.493 -24.545 1.00 50.72 67 ALA A O 1
ATOM 536 N N . VAL A 1 68 ? 27.997 0.842 -24.809 1.00 53.84 68 VAL A N 1
ATOM 537 C CA . VAL A 1 68 ? 28.776 2.072 -24.895 1.00 53.84 68 VAL A CA 1
ATOM 538 C C . VAL A 1 68 ? 28.907 2.637 -23.486 1.00 53.84 68 VAL A C 1
ATOM 540 O O . VAL A 1 68 ? 27.924 3.035 -22.868 1.00 53.84 68 VAL A O 1
ATOM 543 N N . CYS A 1 69 ? 30.145 2.695 -22.980 1.00 61.50 69 CYS A N 1
ATOM 544 C CA . CYS A 1 69 ? 30.484 3.385 -21.733 1.00 61.50 69 CYS A CA 1
ATOM 545 C C . CYS A 1 69 ? 29.736 4.720 -21.625 1.00 61.50 69 CYS A C 1
ATOM 547 O O . CYS A 1 69 ? 29.857 5.560 -22.520 1.00 61.50 69 CYS A O 1
ATOM 549 N N . ALA A 1 70 ? 29.045 4.952 -20.504 1.00 57.38 70 ALA A N 1
ATOM 550 C CA . ALA A 1 70 ? 28.326 6.198 -20.211 1.00 57.38 70 ALA A CA 1
ATOM 551 C C . ALA A 1 70 ? 29.182 7.467 -20.415 1.00 57.38 70 ALA A C 1
ATOM 553 O O . ALA A 1 70 ? 28.662 8.539 -20.710 1.00 57.38 70 ALA A O 1
ATOM 554 N N . CYS A 1 71 ? 30.508 7.331 -20.345 1.00 62.91 71 CYS A N 1
ATOM 555 C CA . CYS A 1 71 ? 31.486 8.370 -20.637 1.00 62.91 71 CYS A CA 1
ATOM 556 C C . CYS A 1 71 ? 31.502 8.880 -22.096 1.00 62.91 71 CYS A C 1
ATOM 558 O O . CYS A 1 71 ? 32.044 9.952 -22.347 1.00 62.91 71 CYS A O 1
ATOM 560 N N . LYS A 1 72 ? 30.920 8.153 -23.060 1.00 55.81 72 LYS A N 1
ATOM 561 C CA . LYS A 1 72 ? 30.872 8.540 -24.484 1.00 55.81 72 LYS A CA 1
ATOM 562 C C . LYS A 1 72 ? 29.557 9.199 -24.919 1.00 55.81 72 LYS A C 1
ATOM 564 O O . LYS A 1 72 ? 29.462 9.621 -26.064 1.00 55.81 72 LYS A O 1
ATOM 569 N N . ARG A 1 73 ? 28.556 9.306 -24.037 1.00 55.31 73 ARG A N 1
ATOM 570 C CA . ARG A 1 73 ? 27.242 9.909 -24.352 1.00 55.31 73 ARG A CA 1
ATOM 571 C C . ARG A 1 73 ? 27.198 11.440 -24.169 1.00 55.31 73 ARG A C 1
ATOM 573 O O . ARG A 1 73 ? 26.138 12.033 -24.321 1.00 55.31 73 ARG A O 1
ATOM 580 N N . VAL A 1 74 ? 28.323 12.083 -23.837 1.00 47.12 74 VAL A N 1
ATOM 581 C CA . VAL A 1 74 ? 28.423 13.537 -23.608 1.00 47.12 74 VAL A CA 1
ATOM 582 C C . VAL A 1 74 ? 29.376 14.160 -24.631 1.00 47.12 74 V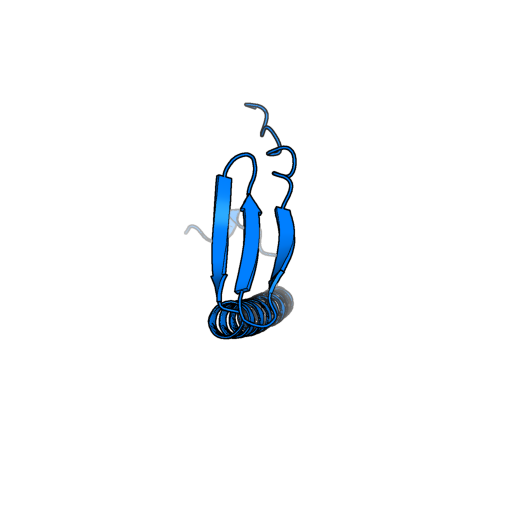AL A C 1
ATOM 584 O O . VAL A 1 74 ? 30.478 14.563 -24.277 1.00 47.12 74 VAL A O 1
ATOM 587 N N . HIS A 1 75 ? 28.973 14.191 -25.902 1.00 36.62 75 HIS A N 1
ATOM 588 C CA . HIS A 1 75 ? 29.510 15.089 -26.929 1.00 36.62 75 HIS A CA 1
ATOM 589 C C . HIS A 1 75 ? 28.474 15.316 -28.024 1.00 36.62 75 HIS A C 1
ATOM 591 O O . HIS A 1 75 ? 27.842 14.320 -28.439 1.00 36.62 75 H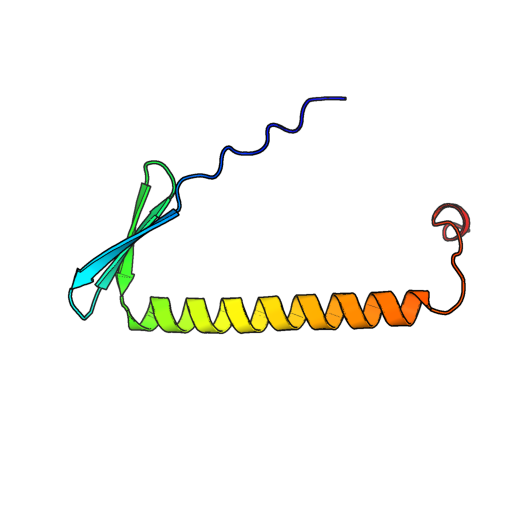IS A O 1
#

Foldseek 3Di:
DPDPPPPPQQDFDWADPDPFWIWTDGRPDIDIDTPVVVVVVVVVVVVVVVVVVVVVVVVVVVPVPDPDPPVPPPD